Protein AF-A0A954UU90-F1 (afdb_monomer_lite)

Sequence (62 aa):
NPPIPSVYFSVGGTARGDIDAEAAGGAQVPSHHSPFFKIEPELSIKAGVEATVLALLDLMKK

Structure (mmCIF, N/CA/C/O backbone):
data_AF-A0A954UU90-F1
#
_entry.id   AF-A0A954UU90-F1
#
loop_
_atom_site.group_PDB
_atom_site.id
_atom_site.type_symbol
_atom_site.label_atom_id
_atom_site.label_alt_id
_atom_site.label_comp_id
_atom_site.label_asym_id
_atom_site.label_entity_id
_atom_site.label_seq_id
_atom_site.pdbx_PDB_ins_code
_atom_site.Cartn_x
_atom_site.Cartn_y
_atom_site.Cartn_z
_atom_site.occupancy
_atom_site.B_iso_or_equiv
_atom_site.auth_seq_id
_atom_site.auth_comp_id
_atom_site.auth_asym_id
_atom_site.auth_atom_id
_atom_site.pdbx_PDB_model_num
ATOM 1 N N . ASN A 1 1 ? 3.555 -13.143 22.807 1.00 61.06 1 ASN A N 1
ATOM 2 C CA . ASN A 1 1 ? 2.142 -12.787 23.042 1.00 61.06 1 ASN A CA 1
ATOM 3 C C . ASN A 1 1 ? 2.035 -11.324 23.400 1.00 61.06 1 ASN A C 1
ATOM 5 O O . ASN A 1 1 ? 2.301 -10.994 24.551 1.00 61.06 1 ASN A O 1
ATOM 9 N N . PRO A 1 2 ? 1.738 -10.445 22.430 1.00 72.69 2 PRO A N 1
ATOM 10 C CA . PRO A 1 2 ? 1.461 -9.051 22.744 1.00 72.69 2 PRO A CA 1
ATOM 11 C C . PRO A 1 2 ? 0.263 -8.971 23.711 1.00 72.69 2 PRO A C 1
ATOM 13 O O . PRO A 1 2 ? -0.679 -9.750 23.565 1.00 72.69 2 PRO A O 1
ATOM 16 N N . PRO A 1 3 ? 0.296 -8.072 24.709 1.00 84.31 3 PRO A N 1
ATOM 17 C CA . PRO A 1 3 ? -0.758 -7.954 25.723 1.00 84.31 3 PRO A CA 1
ATOM 18 C C . PRO A 1 3 ? -2.078 -7.397 25.167 1.00 84.31 3 PRO A C 1
ATOM 20 O O . PRO A 1 3 ? -3.097 -7.441 25.847 1.00 84.31 3 PRO A O 1
ATOM 23 N N . ILE A 1 4 ? -2.060 -6.876 23.938 1.00 82.31 4 ILE A N 1
ATOM 24 C CA . ILE A 1 4 ? -3.210 -6.321 23.227 1.00 82.31 4 ILE A CA 1
ATO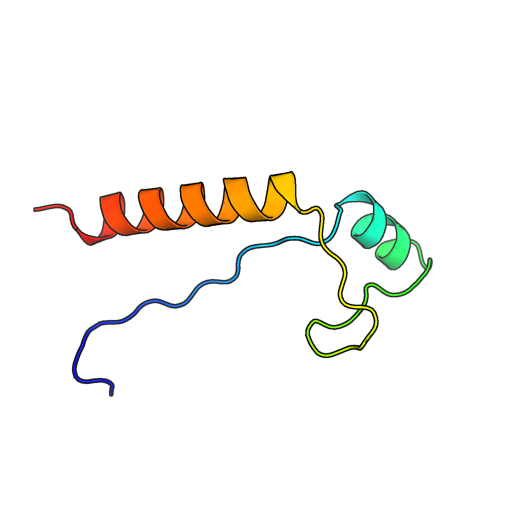M 25 C C . ILE A 1 4 ? -3.451 -7.205 21.994 1.00 82.31 4 ILE A C 1
ATOM 27 O O . ILE A 1 4 ? -2.494 -7.441 21.249 1.00 82.31 4 ILE A O 1
ATOM 31 N N . PRO A 1 5 ? -4.682 -7.705 21.765 1.00 83.06 5 PRO A N 1
ATOM 32 C CA . PRO A 1 5 ? -5.033 -8.356 20.510 1.00 83.06 5 PRO A CA 1
ATOM 33 C C . PRO A 1 5 ? -4.781 -7.402 19.341 1.00 83.06 5 PRO A C 1
ATOM 35 O O . PRO A 1 5 ? -5.367 -6.323 19.274 1.00 83.06 5 PRO A O 1
ATOM 38 N N . SER A 1 6 ? -3.898 -7.805 18.433 1.00 85.44 6 SER A N 1
ATOM 39 C CA . SER A 1 6 ? -3.486 -6.995 17.289 1.00 85.44 6 SER A CA 1
ATOM 40 C C . SER A 1 6 ? -3.677 -7.776 16.000 1.00 85.44 6 SER A C 1
ATOM 42 O O . SER A 1 6 ? -3.466 -8.988 15.962 1.00 85.44 6 SER A O 1
ATOM 44 N N . VAL A 1 7 ? -4.023 -7.062 14.932 1.00 85.25 7 VAL A N 1
ATOM 45 C CA . VAL A 1 7 ? -4.101 -7.588 13.570 1.00 85.25 7 VAL A CA 1
ATOM 46 C C . VAL A 1 7 ? -3.085 -6.862 12.697 1.00 85.25 7 VAL A C 1
ATOM 48 O O . VAL A 1 7 ? -2.849 -5.667 12.864 1.00 85.25 7 VAL A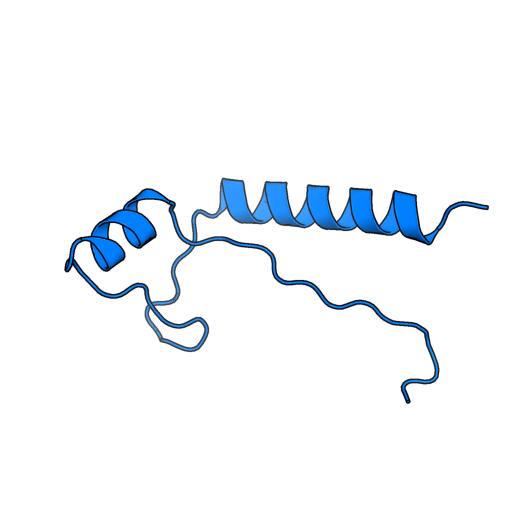 O 1
ATOM 51 N N . TYR A 1 8 ? -2.476 -7.595 11.772 1.00 87.56 8 TYR A N 1
ATOM 52 C CA . TYR A 1 8 ? -1.636 -7.043 10.719 1.00 87.56 8 TYR A CA 1
ATOM 53 C C . TYR A 1 8 ? -2.123 -7.593 9.384 1.00 87.56 8 TYR A C 1
ATOM 55 O O . TYR A 1 8 ? -2.399 -8.788 9.272 1.00 87.56 8 TYR A O 1
ATOM 63 N N . PHE A 1 9 ? -2.230 -6.731 8.381 1.00 88.75 9 PHE A N 1
ATOM 64 C CA . PHE A 1 9 ? -2.576 -7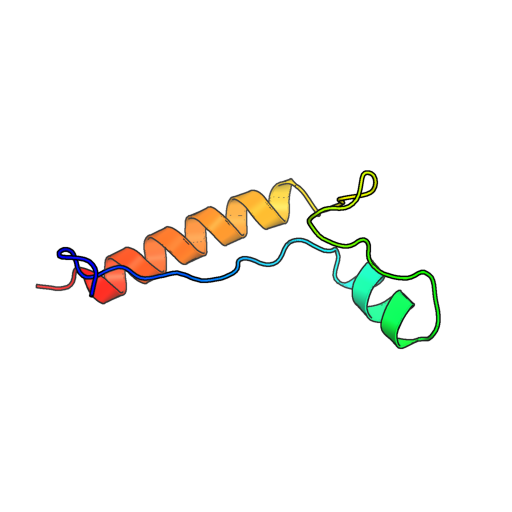.122 7.022 1.00 88.75 9 PHE A CA 1
ATOM 65 C C . PHE A 1 9 ? -1.807 -6.259 6.028 1.00 88.75 9 PHE A C 1
ATOM 67 O O . PHE A 1 9 ? -1.429 -5.124 6.319 1.00 88.75 9 PHE A O 1
ATOM 74 N N . SER A 1 10 ? -1.558 -6.820 4.850 1.00 88.44 10 SER A N 1
ATOM 75 C CA . SER A 1 10 ? -0.895 -6.111 3.764 1.00 88.44 10 SER A CA 1
ATOM 76 C C . SER A 1 10 ? -1.930 -5.443 2.871 1.00 88.44 10 SER A C 1
ATOM 78 O O . SER A 1 10 ? -2.927 -6.053 2.491 1.00 88.44 10 SER A O 1
ATOM 80 N N . VAL A 1 11 ? -1.657 -4.196 2.504 1.00 85.25 11 VAL A N 1
ATOM 81 C CA . VAL A 1 11 ? -2.414 -3.465 1.489 1.00 85.25 11 VAL A CA 1
ATOM 82 C C . VAL A 1 11 ? -1.563 -3.441 0.226 1.00 85.25 11 VAL A C 1
ATOM 84 O O . VAL A 1 11 ? -0.372 -3.133 0.282 1.00 85.25 11 VAL A O 1
ATOM 87 N N . GLY A 1 12 ? -2.161 -3.819 -0.903 1.00 86.06 12 GLY A N 1
ATOM 88 C CA . GLY A 1 12 ? -1.492 -3.757 -2.199 1.00 86.06 12 GLY A CA 1
ATOM 89 C C . GLY A 1 12 ? -1.170 -2.320 -2.620 1.00 86.06 12 GLY A C 1
ATOM 90 O O . GLY A 1 12 ? -1.690 -1.346 -2.074 1.00 86.06 12 GLY A O 1
ATOM 91 N N . GLY A 1 13 ? -0.326 -2.177 -3.635 1.00 91.94 13 GLY A N 1
ATOM 92 C CA . GLY A 1 13 ? -0.023 -0.855 -4.176 1.00 91.94 13 GLY A CA 1
ATOM 93 C C . GLY A 1 13 ? 0.674 -0.843 -5.519 1.00 91.94 13 GLY A C 1
ATOM 94 O O . GLY A 1 13 ? 0.571 0.140 -6.237 1.00 91.94 13 GLY A O 1
ATOM 95 N N . THR A 1 14 ? 1.324 -1.937 -5.904 1.00 93.81 14 THR A N 1
ATOM 96 C CA . THR A 1 14 ? 1.852 -2.094 -7.258 1.00 93.81 14 THR A CA 1
ATOM 97 C C . THR A 1 14 ? 0.720 -2.043 -8.283 1.00 93.81 14 THR A C 1
ATOM 99 O O . THR A 1 14 ? -0.309 -2.705 -8.114 1.00 93.81 14 THR A O 1
ATOM 102 N N . ALA A 1 15 ? 0.917 -1.273 -9.355 1.00 92.81 15 ALA A N 1
ATOM 103 C CA . ALA A 1 15 ? -0.011 -1.229 -10.475 1.00 92.81 15 ALA A CA 1
ATOM 104 C C . ALA A 1 15 ? -0.241 -2.641 -11.027 1.00 92.81 15 ALA A C 1
ATOM 106 O O . ALA A 1 15 ? 0.712 -3.390 -11.238 1.00 92.81 15 ALA A O 1
ATOM 107 N N . ARG A 1 16 ? -1.499 -2.998 -11.316 1.00 92.31 16 ARG A N 1
ATOM 108 C CA . ARG A 1 16 ?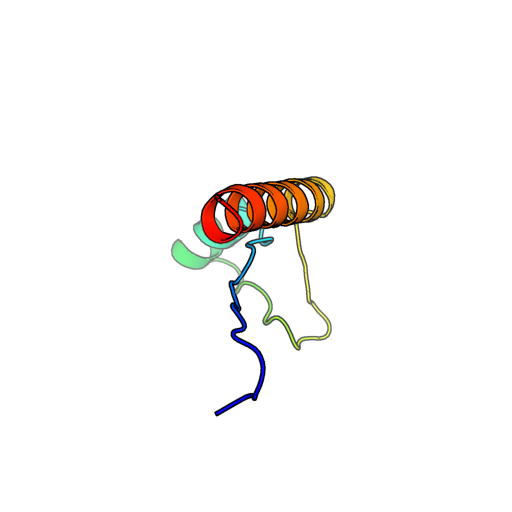 -1.824 -4.316 -11.886 1.00 92.31 16 ARG A CA 1
ATOM 109 C C . ARG A 1 16 ? -1.036 -4.589 -13.172 1.00 92.31 16 ARG A C 1
ATOM 111 O O . ARG A 1 16 ? -0.490 -5.671 -13.312 1.00 92.31 16 ARG A O 1
ATOM 118 N N . GLY A 1 17 ? -0.910 -3.583 -14.040 1.00 95.31 17 GLY A N 1
ATOM 119 C CA . GLY A 1 17 ? -0.148 -3.699 -15.284 1.00 95.31 17 GLY A CA 1
ATOM 120 C C . GLY A 1 17 ? 1.340 -4.000 -15.076 1.00 95.31 17 GLY A C 1
ATOM 121 O O . GLY A 1 17 ? 1.904 -4.755 -15.858 1.00 95.31 17 GLY A O 1
ATOM 122 N N . ASP A 1 18 ? 1.957 -3.483 -14.007 1.00 95.56 18 ASP A N 1
ATOM 123 C CA . ASP A 1 18 ? 3.360 -3.781 -13.686 1.00 95.56 18 ASP A CA 1
ATOM 124 C C . ASP A 1 18 ? 3.510 -5.248 -13.224 1.00 95.56 18 ASP A C 1
ATOM 126 O O . ASP A 1 18 ? 4.447 -5.929 -13.635 1.00 95.56 18 ASP A O 1
ATOM 130 N N . ILE A 1 19 ? 2.554 -5.764 -12.436 1.00 95.38 19 ILE A N 1
ATOM 131 C CA . ILE A 1 19 ? 2.515 -7.179 -12.010 1.00 95.38 19 ILE A CA 1
ATOM 132 C C . ILE A 1 19 ? 2.311 -8.106 -13.215 1.00 95.38 19 ILE A C 1
ATOM 134 O O . ILE A 1 19 ? 2.998 -9.117 -13.352 1.00 95.38 19 ILE A O 1
ATOM 138 N N . ASP A 1 20 ? 1.367 -7.769 -14.092 1.00 98.00 20 ASP A N 1
ATOM 139 C CA . ASP A 1 20 ? 1.057 -8.580 -15.270 1.00 98.00 20 ASP A CA 1
ATOM 140 C C . ASP A 1 20 ? 2.239 -8.587 -16.257 1.00 98.00 20 ASP A C 1
ATOM 142 O O . ASP A 1 20 ? 2.559 -9.623 -16.841 1.00 98.00 20 ASP A O 1
ATOM 146 N N . ALA A 1 21 ? 2.931 -7.451 -16.405 1.00 97.94 21 ALA A N 1
ATOM 147 C CA . ALA A 1 21 ? 4.137 -7.347 -17.217 1.00 97.94 21 ALA A CA 1
ATOM 148 C C . ALA A 1 21 ? 5.282 -8.201 -16.656 1.00 97.94 21 ALA A C 1
ATOM 150 O O . ALA A 1 21 ? 5.911 -8.926 -17.424 1.00 97.94 21 ALA A O 1
ATOM 151 N N . GLU A 1 22 ? 5.535 -8.166 -15.343 1.00 97.81 22 GLU A N 1
ATOM 152 C CA . GLU A 1 22 ? 6.521 -9.041 -14.689 1.00 97.81 22 GLU A CA 1
ATOM 153 C C . GLU A 1 22 ? 6.191 -10.521 -14.928 1.00 97.81 22 GLU A C 1
ATOM 155 O O . GLU A 1 22 ? 7.056 -11.292 -15.349 1.00 97.81 22 GLU A O 1
ATOM 160 N N . ALA A 1 23 ? 4.927 -10.916 -14.7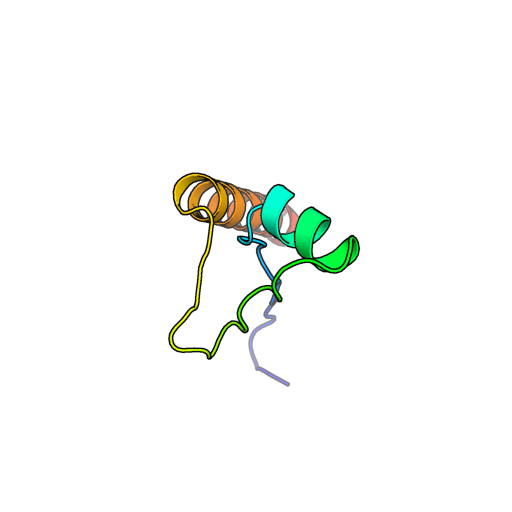43 1.00 97.88 23 ALA A N 1
ATOM 161 C CA . ALA A 1 23 ? 4.470 -12.290 -14.957 1.00 97.88 23 ALA A CA 1
ATOM 162 C C . ALA A 1 23 ? 4.632 -12.761 -16.415 1.00 97.88 23 ALA A C 1
ATOM 164 O O . ALA A 1 23 ? 4.851 -13.947 -16.662 1.00 97.88 23 ALA A O 1
ATOM 165 N N . ALA A 1 24 ? 4.567 -11.840 -17.381 1.00 98.50 24 ALA A N 1
ATOM 166 C CA . ALA A 1 24 ? 4.830 -12.096 -18.797 1.00 98.50 24 ALA A CA 1
ATOM 167 C C . ALA A 1 24 ? 6.332 -12.093 -19.166 1.00 98.50 24 ALA A C 1
ATOM 169 O O . ALA A 1 24 ? 6.670 -12.198 -20.346 1.00 98.50 24 ALA A O 1
ATOM 170 N N . GLY A 1 25 ? 7.236 -11.981 -18.186 1.00 98.31 25 GLY A N 1
ATOM 171 C CA . GLY A 1 25 ? 8.690 -11.948 -18.390 1.00 98.31 25 GLY A CA 1
ATOM 172 C C . GLY A 1 25 ? 9.271 -10.547 -18.604 1.00 98.31 25 GLY A C 1
ATOM 173 O O . GLY A 1 25 ? 10.391 -10.416 -19.098 1.00 98.31 25 GLY A O 1
ATOM 174 N N . GLY A 1 26 ? 8.509 -9.503 -18.277 1.00 97.81 26 GLY A N 1
ATOM 175 C CA . GLY A 1 26 ? 8.936 -8.108 -18.307 1.00 97.81 26 GLY A CA 1
ATOM 176 C C . GLY A 1 26 ? 9.832 -7.714 -17.129 1.00 97.81 26 GLY A C 1
ATOM 177 O O . GLY A 1 26 ? 10.476 -8.543 -16.489 1.00 97.81 26 GLY A O 1
ATOM 178 N N . ALA A 1 27 ? 9.898 -6.408 -16.855 1.00 96.19 27 ALA A N 1
ATOM 179 C CA . ALA A 1 27 ? 10.701 -5.878 -15.757 1.00 96.19 27 ALA A CA 1
ATOM 180 C C . ALA A 1 27 ? 10.196 -6.378 -14.394 1.00 96.19 27 ALA A C 1
ATOM 182 O O . ALA A 1 27 ? 8.991 -6.464 -14.171 1.00 96.19 27 ALA A O 1
ATOM 183 N N . GLN A 1 28 ? 11.127 -6.658 -13.479 1.00 95.94 28 GLN A N 1
ATOM 184 C CA . GLN A 1 28 ? 10.795 -7.085 -12.123 1.00 95.94 28 GLN A CA 1
ATOM 185 C C . GLN A 1 28 ? 10.107 -5.954 -11.345 1.00 95.94 28 GLN A C 1
ATOM 187 O O . GLN A 1 28 ? 10.569 -4.807 -11.368 1.00 95.94 28 GLN A O 1
ATOM 192 N N . VAL A 1 29 ? 9.047 -6.279 -10.609 1.00 96.31 29 VAL A N 1
ATOM 193 C CA . VAL A 1 29 ? 8.410 -5.362 -9.665 1.00 96.31 29 VAL A CA 1
ATOM 194 C C . VAL A 1 29 ? 9.407 -5.048 -8.540 1.00 96.31 29 VAL A C 1
ATOM 196 O O . VAL A 1 29 ? 9.962 -5.963 -7.923 1.00 96.31 29 VAL A O 1
ATOM 199 N N . PRO A 1 30 ? 9.651 -3.762 -8.226 1.00 94.06 30 PRO A N 1
ATOM 200 C CA . PRO A 1 30 ? 10.587 -3.394 -7.172 1.00 94.06 30 PRO A CA 1
ATOM 201 C C . PRO A 1 30 ? 10.181 -3.923 -5.791 1.00 94.06 30 PRO A C 1
ATOM 203 O O . PRO A 1 30 ? 9.028 -3.821 -5.374 1.00 94.06 30 PRO A O 1
ATOM 206 N N . SER A 1 31 ? 11.165 -4.414 -5.033 1.00 91.81 31 SER A N 1
ATOM 207 C CA . SER A 1 31 ? 10.973 -4.791 -3.627 1.00 91.81 31 SER A CA 1
ATOM 208 C C . SER A 1 31 ? 10.605 -3.580 -2.758 1.00 91.81 31 SER A C 1
ATOM 210 O O . SER A 1 31 ? 11.117 -2.476 -2.974 1.00 91.81 31 SER A O 1
ATOM 212 N N . HIS A 1 32 ? 9.790 -3.809 -1.718 1.00 91.19 32 HIS A N 1
ATOM 213 C CA . HIS A 1 32 ? 9.363 -2.798 -0.739 1.00 91.19 32 HIS A CA 1
ATOM 214 C C . HIS A 1 32 ? 10.536 -2.019 -0.116 1.00 91.19 32 HIS A C 1
ATOM 216 O O . HIS A 1 32 ? 10.415 -0.833 0.157 1.00 91.19 32 HIS A O 1
ATOM 222 N N . HIS A 1 33 ? 11.685 -2.668 0.088 1.00 93.12 33 HIS A N 1
ATOM 223 C CA . HIS A 1 33 ? 12.863 -2.063 0.726 1.00 93.12 33 HIS A CA 1
ATOM 224 C C . HIS A 1 33 ? 13.917 -1.558 -0.276 1.00 93.12 33 HIS A C 1
ATOM 226 O O . HIS A 1 33 ? 15.057 -1.291 0.102 1.00 93.12 33 HIS A O 1
ATOM 232 N N . SER A 1 34 ? 13.580 -1.467 -1.563 1.00 95.38 34 SER A N 1
ATOM 233 C CA . SER A 1 34 ? 14.501 -0.991 -2.601 1.00 95.38 34 SER A CA 1
ATOM 234 C C . SER A 1 34 ? 14.462 0.540 -2.744 1.00 95.38 34 SER A C 1
ATOM 236 O O . SER A 1 34 ? 13.439 1.156 -2.438 1.00 95.38 34 SER A O 1
ATOM 238 N N . PRO A 1 35 ? 15.516 1.178 -3.294 1.00 96.50 35 PRO A N 1
ATOM 239 C CA . PRO A 1 35 ? 15.462 2.598 -3.664 1.00 96.50 35 PRO A CA 1
ATOM 240 C C . PRO A 1 35 ? 14.488 2.880 -4.823 1.00 96.50 35 PRO A C 1
ATOM 242 O O . PRO A 1 35 ? 14.262 4.035 -5.166 1.00 96.50 35 PRO A O 1
ATOM 245 N N . PHE A 1 36 ? 13.922 1.832 -5.428 1.00 95.06 36 PHE A N 1
ATOM 246 C CA . PHE A 1 36 ? 12.979 1.898 -6.540 1.00 95.06 36 PHE A CA 1
ATOM 247 C C . PHE A 1 36 ? 11.540 1.586 -6.108 1.00 95.06 36 PHE A C 1
ATOM 249 O O . PHE A 1 36 ? 10.709 1.287 -6.963 1.00 95.06 36 PHE A O 1
ATOM 256 N N . PHE A 1 37 ? 11.239 1.613 -4.802 1.00 92.81 37 PHE A N 1
ATOM 257 C CA . PHE A 1 37 ? 9.884 1.391 -4.296 1.00 92.81 37 PHE A CA 1
ATOM 258 C C . PHE A 1 37 ? 8.865 2.257 -5.049 1.00 92.81 37 PHE A C 1
ATOM 260 O O . PHE A 1 37 ? 9.004 3.479 -5.130 1.00 92.81 37 PHE A O 1
ATOM 267 N N . LYS A 1 38 ? 7.839 1.606 -5.605 1.00 92.69 38 LYS A N 1
ATOM 268 C CA . LYS A 1 38 ? 6.830 2.235 -6.457 1.00 92.69 38 LYS A CA 1
ATOM 269 C C . LYS A 1 38 ? 5.451 1.654 -6.161 1.00 92.69 38 LYS A C 1
ATOM 271 O O . LYS A 1 38 ? 5.290 0.440 -6.062 1.00 92.69 38 LYS A O 1
ATOM 276 N N . ILE A 1 39 ? 4.466 2.541 -6.064 1.00 94.12 39 ILE A N 1
ATOM 277 C CA . ILE A 1 39 ? 3.044 2.229 -5.887 1.00 94.12 39 ILE A CA 1
ATOM 278 C C . ILE A 1 39 ? 2.193 3.156 -6.762 1.00 94.12 39 ILE A C 1
ATOM 280 O O . ILE A 1 39 ? 2.672 4.209 -7.177 1.00 94.12 39 ILE A O 1
ATOM 284 N N . GLU A 1 40 ? 0.929 2.797 -6.969 1.00 94.69 40 GLU A N 1
ATOM 285 C CA . GLU A 1 40 ? -0.135 3.675 -7.459 1.00 94.69 40 GLU A CA 1
ATOM 286 C C . GLU A 1 40 ? -0.709 4.486 -6.287 1.00 94.69 40 GLU A C 1
ATOM 288 O O . GLU A 1 40 ? -1.510 3.952 -5.511 1.00 94.69 40 GLU A O 1
ATOM 293 N N . PRO A 1 41 ? -0.318 5.765 -6.106 1.00 93.75 41 PRO A N 1
ATOM 294 C CA . PRO A 1 41 ? -0.494 6.445 -4.824 1.00 93.75 41 PRO A CA 1
ATOM 295 C C . PRO A 1 41 ? -1.960 6.602 -4.420 1.00 93.75 41 PRO A C 1
ATOM 297 O O . PRO A 1 41 ? -2.334 6.292 -3.290 1.00 93.75 41 PRO A O 1
ATOM 300 N N . GLU A 1 42 ? -2.807 7.055 -5.347 1.00 94.44 42 GLU A N 1
ATOM 301 C CA . GLU A 1 42 ? -4.223 7.292 -5.065 1.00 94.44 42 GLU A CA 1
ATOM 302 C C . GLU A 1 42 ? -4.958 5.992 -4.717 1.00 94.44 42 GLU A C 1
ATOM 304 O O . GLU A 1 42 ? -5.716 5.951 -3.744 1.00 94.44 42 GLU A O 1
ATOM 309 N N . LEU A 1 43 ? -4.699 4.919 -5.472 1.00 91.31 43 LEU A N 1
ATOM 310 C CA . LEU A 1 43 ? -5.312 3.616 -5.235 1.00 91.31 43 LEU A CA 1
ATOM 311 C C . LEU A 1 43 ? -4.854 3.027 -3.897 1.00 91.31 43 LEU A C 1
ATOM 313 O O . LEU A 1 43 ? -5.695 2.591 -3.114 1.00 91.31 43 LEU A O 1
ATOM 317 N N . SER A 1 44 ? -3.549 3.051 -3.608 1.00 93.81 44 SER A N 1
ATOM 318 C CA . SER A 1 44 ? -2.989 2.545 -2.349 1.00 93.81 44 SER A CA 1
ATOM 319 C C . SER A 1 44 ? -3.566 3.246 -1.127 1.00 93.81 44 SER A C 1
ATOM 321 O O . SER A 1 44 ? -3.925 2.584 -0.153 1.00 93.81 44 SER A O 1
ATOM 323 N N . ILE A 1 45 ? -3.686 4.576 -1.173 1.00 94.44 45 ILE A N 1
ATOM 324 C CA . ILE A 1 45 ? -4.236 5.357 -0.061 1.00 94.44 45 ILE A CA 1
ATOM 325 C C . ILE A 1 45 ? -5.709 5.003 0.151 1.00 94.44 45 ILE A C 1
ATOM 327 O O . ILE A 1 45 ? -6.105 4.674 1.269 1.00 94.44 45 ILE A O 1
ATOM 331 N N . LYS A 1 46 ? -6.519 5.028 -0.915 1.00 95.31 46 LYS A N 1
ATOM 332 C CA . LYS A 1 46 ? -7.956 4.733 -0.824 1.00 95.31 46 LYS A CA 1
ATOM 333 C C . LYS A 1 46 ? -8.210 3.312 -0.325 1.00 95.31 46 LYS A C 1
ATOM 335 O O . LYS A 1 46 ? -8.945 3.140 0.645 1.00 95.31 46 LYS A O 1
ATOM 340 N N . ALA A 1 47 ? -7.547 2.321 -0.921 1.00 93.62 47 ALA A N 1
ATOM 341 C CA . ALA A 1 47 ? -7.704 0.920 -0.545 1.00 93.62 47 ALA A CA 1
ATOM 342 C C . ALA A 1 47 ? -7.233 0.645 0.891 1.00 93.62 47 ALA A C 1
ATOM 344 O O . ALA A 1 47 ? -7.876 -0.115 1.609 1.00 93.62 47 ALA A O 1
ATOM 345 N N . GLY A 1 48 ? -6.144 1.278 1.341 1.00 94.12 48 GLY A N 1
ATOM 346 C CA . GLY A 1 48 ? -5.655 1.113 2.711 1.00 94.12 48 GLY A CA 1
ATOM 347 C C . GLY A 1 48 ? -6.615 1.669 3.758 1.00 94.12 48 GLY A C 1
ATOM 348 O O . GLY A 1 48 ? -6.873 1.013 4.771 1.00 94.12 48 GLY A O 1
ATOM 349 N N . VAL A 1 49 ? -7.190 2.847 3.498 1.00 96.44 49 VAL A N 1
ATOM 350 C CA . VAL A 1 49 ? -8.208 3.446 4.373 1.00 96.44 49 VAL A CA 1
ATOM 351 C C . VAL A 1 49 ? -9.466 2.583 4.397 1.00 96.44 49 VAL A C 1
ATOM 353 O O . VAL A 1 49 ? -9.932 2.229 5.478 1.00 96.44 49 VAL A O 1
ATOM 356 N N . GLU A 1 50 ? -9.983 2.199 3.231 1.00 95.75 50 GLU A N 1
ATOM 357 C CA . GLU A 1 50 ? -11.183 1.366 3.120 1.00 95.75 50 GLU A CA 1
ATOM 358 C C . GLU A 1 50 ? -11.008 0.020 3.834 1.00 95.75 50 GLU A C 1
ATOM 360 O O . GLU A 1 50 ? -11.825 -0.334 4.685 1.00 95.75 50 GLU A O 1
ATOM 365 N N . ALA A 1 51 ? -9.905 -0.688 3.572 1.00 95.06 51 ALA A N 1
ATOM 366 C CA . ALA A 1 51 ? -9.603 -1.964 4.215 1.00 95.06 51 ALA A CA 1
ATOM 367 C C . ALA A 1 51 ? -9.509 -1.831 5.742 1.00 95.06 51 ALA A C 1
ATOM 369 O O . ALA A 1 51 ? -10.052 -2.664 6.466 1.00 95.06 51 ALA A O 1
ATOM 370 N N . THR A 1 52 ? -8.877 -0.763 6.240 1.00 94.50 52 THR A N 1
ATOM 371 C CA . THR A 1 52 ? -8.777 -0.502 7.685 1.00 94.50 52 THR A CA 1
ATOM 372 C C . THR A 1 52 ? -10.149 -0.257 8.304 1.00 94.50 52 THR A C 1
ATOM 374 O O . THR A 1 52 ? -10.473 -0.850 9.332 1.00 94.50 52 THR A O 1
ATOM 377 N N . VAL A 1 53 ? -10.975 0.590 7.685 1.00 95.38 53 VAL A N 1
ATOM 378 C CA . VAL A 1 53 ? -12.321 0.904 8.187 1.00 95.38 53 VAL A CA 1
ATOM 379 C C . VAL A 1 53 ? -13.191 -0.349 8.217 1.00 95.38 53 VAL A C 1
ATOM 381 O O . VAL A 1 53 ? -13.824 -0.618 9.236 1.00 95.38 53 VAL A O 1
ATOM 384 N N . LEU A 1 54 ? -13.191 -1.144 7.145 1.00 94.44 54 LEU A N 1
ATOM 385 C CA . LEU A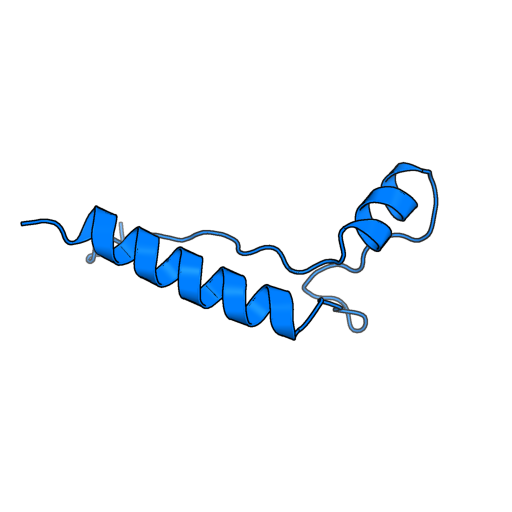 1 54 ? -13.950 -2.393 7.085 1.00 94.44 54 LEU A CA 1
ATOM 386 C C . LEU A 1 54 ? -13.480 -3.400 8.141 1.00 94.44 54 LEU A C 1
ATOM 388 O O . LEU A 1 54 ? -14.316 -3.975 8.836 1.00 94.44 54 LEU A O 1
ATOM 392 N N . ALA A 1 55 ? -12.166 -3.571 8.314 1.00 92.31 55 ALA A N 1
ATOM 393 C CA . ALA A 1 55 ? -11.615 -4.456 9.337 1.00 92.31 55 ALA A CA 1
ATOM 394 C C . ALA A 1 55 ? -12.033 -4.024 10.751 1.00 92.31 55 ALA A C 1
ATOM 396 O O . ALA A 1 55 ? -12.448 -4.855 11.554 1.00 92.31 55 ALA A O 1
ATOM 397 N N . LEU A 1 56 ? -11.982 -2.725 11.058 1.00 91.94 56 LEU A N 1
ATOM 398 C CA . LEU A 1 56 ? -12.410 -2.205 12.359 1.00 91.94 56 LEU A CA 1
ATOM 399 C C . LEU A 1 56 ? -13.914 -2.380 12.582 1.00 91.94 56 LEU A C 1
ATOM 401 O O . LEU A 1 56 ? -14.318 -2.802 13.661 1.00 91.94 56 LEU A O 1
ATOM 405 N N . LEU A 1 57 ? -14.743 -2.101 11.572 1.00 93.69 57 LEU A N 1
ATOM 406 C CA . LEU A 1 57 ? -16.190 -2.314 11.651 1.00 93.69 57 LEU A CA 1
ATOM 407 C C . LEU A 1 57 ? -16.554 -3.784 11.862 1.00 93.69 57 LEU A C 1
ATOM 409 O O . LEU A 1 57 ? -17.587 -4.056 12.466 1.00 93.69 57 LEU A O 1
ATOM 413 N N . ASP A 1 58 ? -15.744 -4.719 11.366 1.00 91.75 58 ASP A N 1
ATOM 414 C CA . ASP A 1 58 ? -15.940 -6.149 11.590 1.00 91.75 58 ASP A CA 1
ATOM 415 C C . ASP A 1 58 ? -15.484 -6.592 12.986 1.00 91.75 58 ASP A C 1
ATOM 417 O O . ASP A 1 58 ? -16.233 -7.254 13.703 1.00 91.75 58 ASP A O 1
ATOM 421 N N . LEU A 1 59 ? -14.290 -6.167 13.402 1.00 89.31 59 LEU A N 1
ATOM 422 C CA . LEU A 1 59 ? -13.669 -6.573 14.664 1.00 89.31 59 LEU A CA 1
ATOM 423 C C . LEU A 1 59 ? -14.280 -5.899 15.900 1.00 89.31 59 LEU A C 1
ATOM 425 O O . LEU A 1 59 ? -14.234 -6.466 16.987 1.00 89.31 59 LEU A O 1
ATOM 429 N N . MET A 1 60 ? -14.827 -4.688 15.760 1.00 88.69 60 MET A N 1
ATOM 430 C CA . MET A 1 60 ? -15.373 -3.890 16.869 1.00 88.69 60 MET A CA 1
ATOM 431 C C . MET A 1 60 ? -16.901 -3.983 16.994 1.00 88.69 60 MET A C 1
ATOM 433 O O . MET A 1 60 ? -17.522 -3.134 17.642 1.00 88.69 60 MET A O 1
ATOM 437 N N . LYS A 1 61 ? -17.529 -4.988 16.375 1.00 81.25 61 LYS A N 1
ATOM 438 C CA . LYS A 1 61 ? -18.959 -5.268 16.572 1.00 81.25 61 LYS A CA 1
ATOM 439 C C . LYS A 1 61 ? -19.218 -5.555 18.057 1.00 81.25 61 LYS A C 1
ATOM 441 O O . LYS A 1 61 ? -18.451 -6.278 18.687 1.00 81.25 61 LYS A O 1
ATOM 446 N N . LYS A 1 62 ? -20.272 -4.944 18.607 1.00 58.38 62 LYS A N 1
ATOM 447 C CA . LYS A 1 62 ? -20.763 -5.245 19.960 1.00 58.38 62 LYS A CA 1
ATOM 448 C C . LYS A 1 62 ? -21.518 -6.564 19.980 1.00 58.38 62 LYS A C 1
ATOM 450 O O . LYS A 1 62 ? -22.292 -6.783 19.021 1.00 58.38 62 LYS A O 1
#

Foldseek 3Di:
DPPDDDDDDDQDFADPVQVVQVVVVHDDQDDCPDPPDDGPVVRRVVRVVVVVVVVCVVVVDD

Secondary structure (DSSP, 8-state):
--SS---------S-HHHHHHHHTT-SPPPPTTSTT----HHHHHHHHHHHHHHHHHHHT--

pLDDT: mean 91.34, std 7.54, range [58.38, 98.5]

Radius of gyration: 15.67 Å; chains: 1; bounding box: 36×20×44 Å